Protein AF-A0A4Q2JK18-F1 (afdb_monomer)

Solvent-accessible surface area (backbone atoms only — not comparable to full-atom values): 4216 Å² total; per-residue (Å²): 135,90,85,86,82,88,63,82,97,61,85,73,52,74,67,54,49,61,71,68,51,90,66,82,87,70,58,67,71,74,52,44,61,62,51,49,53,56,52,52,43,32,73,74,53,40,68,63,39,51,42,55,48,33,36,70,77,71,69,44,67,81,94,122

Organism: NCBI:txid1817495

Nearest PDB structures (foldseek):
  5vlc-assembly3_E  TM=7.826E-01  e=1.249E-01  Medicago truncatula
  9cp7-assembly1_B  TM=8.554E-01  e=2.696E+00  Cupriavidus pinatubonensis JMP134
  2lom-assembly1_A  TM=1.815E-01  e=7.875E+00  Homo sapiens

Radius of gyration: 20.81 Å; Cα contacts (8 Å, |Δi|>4): 18; chains: 1; bounding box: 38×26×51 Å

Foldseek 3Di:
DDDDDDCPPHDDDPVRVVVPDDDDPPPPVVVVVVVVVLVVQCVVPPPVSVQVVCCVPVVDGDPD

pLDDT: mean 91.53, std 8.23, range [65.5, 98.75]

Sequence (64 aa):
MLRTIDLRGTRPTPSELLALVPRAATDVAAALEPARALIDDVRARGEAALLDQAERFDRVRPTS

Secondary structure (DSSP, 8-state):
-PPP---TT----HHHHHHHS------HHHHHHHHHHHHHHHHHHTHHHHHHHHHHHTS-----

Structure (mmCIF, N/CA/C/O backbone):
data_AF-A0A4Q2JK18-F1
#
_entry.id   AF-A0A4Q2JK18-F1
#
loop_
_atom_site.group_PDB
_atom_site.id
_atom_site.type_symbol
_atom_site.label_atom_id
_atom_site.label_alt_id
_atom_site.label_comp_id
_atom_site.label_asym_id
_atom_site.label_entity_id
_atom_site.label_seq_id
_atom_site.pdbx_PDB_ins_code
_atom_site.Cartn_x
_atom_site.Cartn_y
_atom_site.Cartn_z
_atom_site.occupancy
_atom_site.B_iso_or_equiv
_atom_site.auth_seq_id
_atom_site.auth_comp_id
_atom_site.auth_asym_id
_atom_site.auth_atom_id
_atom_site.pdbx_PDB_model_num
ATOM 1 N N . MET A 1 1 ? -19.522 12.407 6.471 1.00 80.25 1 MET A N 1
ATOM 2 C CA . MET A 1 1 ? -19.881 12.868 7.831 1.00 80.25 1 MET A CA 1
ATOM 3 C C . MET A 1 1 ? -18.957 12.171 8.819 1.00 80.25 1 MET A C 1
ATOM 5 O O . MET A 1 1 ? -18.807 10.961 8.714 1.00 80.25 1 MET A O 1
ATOM 9 N N . LEU A 1 2 ? -18.265 12.914 9.686 1.00 85.56 2 LEU A N 1
ATOM 10 C CA . LEU A 1 2 ? -17.329 12.339 10.664 1.00 85.56 2 LEU A CA 1
ATOM 11 C C . LEU A 1 2 ? -18.094 11.736 11.855 1.00 85.56 2 LEU A C 1
ATOM 13 O O . LEU A 1 2 ? -19.098 12.302 12.283 1.00 85.56 2 LEU A O 1
ATOM 17 N N . ARG A 1 3 ? -17.620 10.597 12.385 1.00 86.56 3 ARG A N 1
ATOM 18 C CA . ARG A 1 3 ? -18.181 9.929 13.574 1.00 86.56 3 ARG A CA 1
ATOM 19 C C . ARG A 1 3 ? -17.330 10.251 14.800 1.00 86.56 3 ARG A C 1
ATOM 21 O O . ARG A 1 3 ? -16.176 9.838 14.861 1.00 86.56 3 ARG A O 1
ATOM 28 N N . THR A 1 4 ? -17.910 10.937 15.779 1.00 91.38 4 THR A N 1
ATOM 29 C CA . THR A 1 4 ? -17.263 11.204 17.071 1.00 91.38 4 THR A CA 1
ATOM 30 C C . THR A 1 4 ? -17.512 10.043 18.030 1.00 91.38 4 THR A C 1
ATOM 32 O O . THR A 1 4 ? -18.649 9.604 18.181 1.00 91.38 4 THR A O 1
ATOM 35 N N . ILE A 1 5 ? -16.456 9.552 18.678 1.00 91.62 5 ILE A N 1
ATOM 36 C CA . ILE A 1 5 ? -16.529 8.544 19.743 1.00 91.62 5 ILE A CA 1
ATOM 37 C C . ILE A 1 5 ? -16.132 9.244 21.043 1.00 91.62 5 ILE A C 1
ATOM 39 O O . ILE A 1 5 ? -15.002 9.713 21.160 1.00 91.62 5 ILE A O 1
ATOM 43 N N . ASP A 1 6 ? -17.061 9.349 21.993 1.00 92.06 6 ASP A N 1
ATOM 44 C CA . ASP A 1 6 ? -16.808 9.957 23.302 1.00 92.06 6 ASP A CA 1
ATOM 45 C C . ASP A 1 6 ? -16.419 8.881 24.322 1.00 92.06 6 ASP A C 1
ATOM 47 O O . ASP A 1 6 ? -17.186 7.956 24.578 1.00 92.06 6 ASP A O 1
ATOM 51 N N . LEU A 1 7 ? -15.219 8.999 24.890 1.00 93.31 7 LEU A N 1
ATOM 52 C CA . LEU A 1 7 ? -14.676 8.060 25.877 1.00 93.31 7 LEU A CA 1
ATOM 53 C C . LEU A 1 7 ? -14.694 8.626 27.307 1.00 93.31 7 LEU A C 1
ATOM 55 O O . LEU A 1 7 ? -14.220 7.970 28.239 1.00 93.31 7 LEU A O 1
ATOM 59 N N . ARG A 1 8 ? -15.206 9.845 27.520 1.00 93.69 8 ARG A N 1
ATOM 60 C CA . ARG A 1 8 ? -15.206 10.485 28.844 1.00 93.69 8 ARG A CA 1
ATOM 61 C C . ARG A 1 8 ? -16.042 9.675 29.836 1.00 93.69 8 ARG A C 1
ATOM 63 O O . ARG A 1 8 ? -17.143 9.240 29.528 1.00 93.69 8 ARG A O 1
ATOM 70 N N . GLY A 1 9 ? -15.507 9.472 31.041 1.00 95.31 9 GLY A N 1
ATOM 71 C CA . GLY A 1 9 ? -16.164 8.680 32.090 1.00 95.31 9 GLY A CA 1
ATOM 72 C C . GLY A 1 9 ? -16.116 7.161 31.879 1.00 95.31 9 GLY A C 1
ATOM 73 O O . GLY A 1 9 ? -16.634 6.426 32.715 1.00 95.31 9 GLY A O 1
ATOM 74 N N . THR A 1 10 ? -15.473 6.677 30.812 1.00 93.00 10 THR A N 1
ATOM 75 C CA . THR A 1 10 ? -15.318 5.241 30.532 1.00 93.00 10 THR A CA 1
ATOM 76 C C . THR A 1 10 ? -13.909 4.747 30.885 1.00 93.00 10 THR A C 1
ATOM 78 O O . THR A 1 10 ? -12.960 5.531 30.956 1.00 93.00 10 THR A O 1
ATOM 81 N N . ARG A 1 11 ? -13.760 3.437 31.123 1.00 94.00 11 ARG A N 1
ATOM 82 C CA . ARG A 1 11 ? -12.459 2.753 31.264 1.00 94.00 11 ARG A CA 1
ATOM 83 C C . ARG A 1 11 ? -12.453 1.451 30.456 1.00 94.00 11 ARG A C 1
ATOM 85 O O . ARG A 1 11 ? -12.469 0.376 31.051 1.00 94.00 11 ARG A O 1
ATOM 92 N N . PRO A 1 12 ? -12.491 1.542 29.119 1.00 93.81 12 PRO A N 1
ATOM 93 C CA . PRO A 1 12 ? -12.449 0.367 28.270 1.00 93.81 12 PRO A CA 1
ATOM 94 C C . PRO A 1 12 ? -11.111 -0.357 28.423 1.00 93.81 12 PRO A C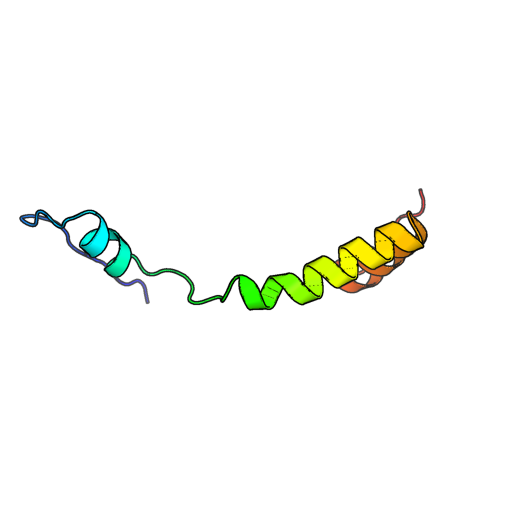 1
ATOM 96 O O . PRO A 1 12 ? -10.041 0.248 28.532 1.00 93.81 12 PRO A O 1
ATOM 99 N N . THR A 1 13 ? -11.186 -1.675 28.406 1.00 95.69 13 THR A N 1
ATOM 100 C CA . THR A 1 13 ? -10.055 -2.578 28.230 1.00 95.69 13 THR A CA 1
ATOM 101 C C . THR A 1 13 ? -9.387 -2.345 26.864 1.00 95.69 13 THR A C 1
ATOM 103 O O . THR A 1 13 ? -9.989 -1.766 25.951 1.00 95.69 13 THR A O 1
ATOM 106 N N . PRO A 1 14 ? -8.145 -2.823 26.664 1.00 93.44 14 PRO A N 1
ATOM 107 C CA . PRO A 1 14 ? -7.482 -2.726 25.365 1.00 93.44 14 PRO A CA 1
ATOM 108 C C . PRO A 1 14 ? -8.294 -3.321 24.201 1.00 93.44 14 PRO A C 1
ATOM 110 O O . PRO A 1 14 ? -8.303 -2.754 23.111 1.00 93.44 14 PRO A O 1
ATOM 113 N N . SER A 1 15 ? -9.010 -4.428 24.420 1.00 93.38 15 SER A N 1
ATOM 114 C CA . SER A 1 15 ? -9.862 -5.057 23.400 1.00 93.38 15 SER A CA 1
ATOM 115 C C . SER A 1 15 ? -11.093 -4.214 23.061 1.00 93.38 15 SER A C 1
ATOM 117 O O . SER A 1 15 ? -11.439 -4.085 21.888 1.00 93.38 15 SER A O 1
ATOM 119 N N . GLU A 1 16 ? -11.725 -3.589 24.055 1.00 93.12 16 GLU A N 1
ATOM 120 C CA . GLU A 1 16 ? -12.863 -2.686 23.844 1.00 93.12 16 GLU A CA 1
ATOM 121 C C . GLU A 1 16 ? -12.447 -1.433 23.065 1.00 93.12 16 GLU A C 1
ATOM 123 O O . GLU A 1 16 ? -13.143 -1.021 22.140 1.00 93.12 16 GLU A O 1
ATOM 128 N N . LEU A 1 17 ? -11.270 -0.868 23.355 1.00 91.88 17 LEU A N 1
ATOM 129 C CA . LEU A 1 17 ? -10.708 0.231 22.562 1.00 91.88 17 LEU A CA 1
ATOM 130 C C . LEU A 1 17 ? -10.468 -0.173 21.104 1.00 91.88 17 LEU A C 1
ATOM 132 O O . LEU A 1 17 ? -10.820 0.578 20.194 1.00 91.88 17 LEU A O 1
ATOM 136 N N . LEU A 1 18 ? -9.897 -1.358 20.869 1.00 88.69 18 LEU A N 1
ATOM 137 C CA . LEU A 1 18 ? -9.643 -1.863 19.517 1.00 88.69 18 LEU A CA 1
ATOM 138 C C . LEU A 1 18 ? -10.933 -2.043 18.708 1.00 88.69 18 LEU A C 1
ATOM 140 O O . LEU A 1 18 ? -10.935 -1.749 17.516 1.00 88.69 18 LEU A O 1
ATOM 144 N N . ALA A 1 19 ? -12.018 -2.477 19.351 1.00 88.44 19 ALA A N 1
ATOM 145 C CA . ALA A 1 19 ? -13.321 -2.633 18.710 1.00 88.44 19 ALA A CA 1
ATOM 146 C C . ALA A 1 19 ? -14.019 -1.288 18.420 1.00 88.44 19 ALA A C 1
ATOM 148 O O . ALA A 1 19 ? -14.743 -1.165 17.433 1.00 88.44 19 ALA A O 1
ATOM 149 N N . LEU A 1 20 ? -13.810 -0.271 19.265 1.00 90.44 20 LEU A N 1
ATOM 150 C CA . LEU A 1 20 ? -14.421 1.054 19.107 1.00 90.44 20 LEU A CA 1
ATOM 151 C C . LEU A 1 20 ? -13.803 1.856 17.957 1.00 90.44 20 LEU A C 1
ATOM 153 O O . LEU A 1 20 ? -14.511 2.583 17.248 1.00 90.44 20 LEU A O 1
ATOM 157 N N . VAL A 1 21 ? -12.487 1.744 17.771 1.00 86.88 21 VAL A N 1
ATOM 158 C CA . VAL A 1 21 ? -11.755 2.505 16.755 1.00 86.88 21 VAL A CA 1
ATOM 159 C C . VAL A 1 21 ? -12.136 2.003 15.354 1.00 86.88 21 VAL A C 1
ATOM 161 O O . VAL A 1 21 ? -11.864 0.848 15.029 1.00 86.88 21 VAL A O 1
ATOM 164 N N . PRO A 1 22 ? -12.714 2.855 14.481 1.00 83.62 22 PRO A N 1
ATOM 165 C CA . PRO A 1 22 ? -12.992 2.472 13.106 1.00 83.62 22 PRO A CA 1
ATOM 166 C C . PRO A 1 22 ? -11.674 2.157 12.393 1.00 83.62 22 PRO A C 1
ATOM 168 O O . PRO A 1 22 ? -10.841 3.039 12.179 1.00 83.62 22 PRO A O 1
ATOM 171 N N . ARG A 1 23 ? -11.482 0.893 12.022 1.00 80.06 23 ARG A N 1
ATOM 172 C CA . ARG A 1 23 ? -10.412 0.465 11.123 1.00 80.06 23 ARG A CA 1
ATOM 173 C C . ARG A 1 23 ? -10.995 0.285 9.733 1.00 80.06 23 ARG A C 1
ATOM 175 O O . ARG A 1 23 ? -12.140 -0.141 9.588 1.00 80.06 23 ARG A O 1
ATOM 182 N N . ALA A 1 24 ? -10.210 0.613 8.712 1.00 75.69 24 ALA A N 1
ATOM 183 C CA . ALA A 1 24 ? -10.548 0.191 7.366 1.00 75.69 24 ALA A CA 1
ATOM 184 C C . ALA A 1 24 ? -10.633 -1.341 7.379 1.00 75.69 24 ALA A C 1
ATOM 186 O O . ALA A 1 24 ? -9.673 -2.001 7.769 1.00 75.69 24 ALA A O 1
ATOM 187 N N . ALA A 1 25 ? -11.780 -1.895 6.986 1.00 68.75 25 ALA A N 1
ATOM 188 C CA . ALA A 1 25 ? -11.994 -3.340 6.879 1.00 68.75 25 ALA A CA 1
ATOM 189 C C . ALA A 1 25 ? -11.274 -3.935 5.654 1.00 68.75 25 ALA A C 1
ATOM 191 O O . ALA A 1 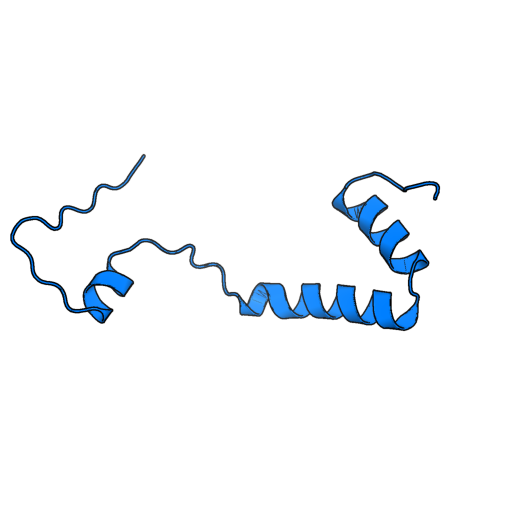25 ? -11.736 -4.905 5.060 1.00 68.75 25 ALA A O 1
ATOM 192 N N . THR A 1 26 ? -10.177 -3.310 5.224 1.00 68.06 26 THR A N 1
ATOM 193 C CA . THR A 1 26 ? -9.370 -3.791 4.116 1.00 68.06 26 THR A CA 1
ATOM 194 C C . THR A 1 26 ? -8.619 -5.012 4.611 1.00 68.06 26 THR A C 1
ATOM 196 O O . THR A 1 26 ? -7.758 -4.910 5.487 1.00 68.06 26 THR A O 1
ATOM 199 N N . ASP A 1 27 ? -8.984 -6.169 4.077 1.00 74.88 27 ASP A N 1
ATOM 200 C CA . ASP A 1 27 ? -8.300 -7.412 4.375 1.00 74.88 27 ASP A CA 1
ATOM 201 C C . ASP A 1 27 ? -6.862 -7.324 3.855 1.00 74.88 27 ASP A C 1
ATOM 203 O O . ASP A 1 27 ? -6.627 -7.226 2.649 1.00 74.88 27 ASP A O 1
ATOM 207 N N . VAL A 1 28 ? -5.892 -7.345 4.769 1.00 74.69 28 VAL A N 1
ATOM 208 C CA . VAL A 1 28 ? -4.467 -7.383 4.420 1.00 74.69 28 VAL A CA 1
ATOM 209 C C . VAL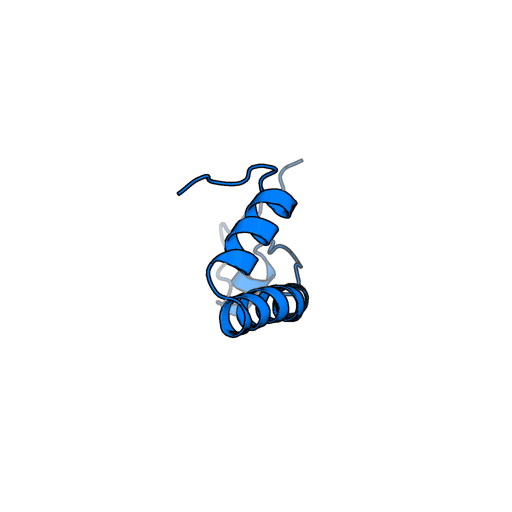 A 1 28 ? -4.182 -8.574 3.501 1.00 74.69 28 VAL A C 1
ATOM 211 O O . VAL A 1 28 ? -3.356 -8.451 2.597 1.00 74.69 28 VAL A O 1
ATOM 214 N N . ALA A 1 29 ? -4.911 -9.687 3.652 1.00 78.88 29 ALA A N 1
ATOM 215 C CA . ALA A 1 29 ? -4.769 -10.855 2.794 1.00 78.88 29 ALA A CA 1
ATOM 216 C C . ALA A 1 29 ? -5.107 -10.560 1.325 1.00 78.88 29 ALA A C 1
ATOM 218 O O . ALA A 1 29 ? -4.463 -11.113 0.435 1.00 78.88 29 ALA A O 1
ATOM 219 N N . ALA A 1 30 ? -6.026 -9.629 1.046 1.00 85.06 30 ALA A N 1
ATOM 220 C CA . ALA A 1 30 ? -6.357 -9.241 -0.325 1.00 85.06 30 ALA A CA 1
ATOM 221 C C . ALA A 1 30 ? -5.186 -8.545 -1.045 1.00 85.06 30 ALA A C 1
ATOM 223 O O . ALA A 1 30 ? -5.093 -8.602 -2.270 1.00 85.06 30 ALA A O 1
ATOM 224 N N . ALA A 1 31 ? -4.277 -7.907 -0.300 1.00 89.19 31 ALA A N 1
ATOM 225 C CA . ALA A 1 31 ? -3.093 -7.256 -0.858 1.00 89.19 31 ALA A CA 1
ATOM 226 C C . ALA A 1 31 ? -1.889 -8.203 -1.009 1.00 89.19 31 ALA A C 1
ATOM 228 O O . ALA A 1 31 ? -0.968 -7.888 -1.764 1.00 89.19 31 ALA A O 1
ATOM 229 N N . LEU A 1 32 ? -1.887 -9.357 -0.328 1.00 93.19 32 LEU A N 1
ATOM 230 C CA . LEU A 1 32 ? -0.741 -10.272 -0.320 1.00 93.19 32 LEU A CA 1
ATOM 231 C C . LEU A 1 32 ? -0.477 -10.898 -1.691 1.00 93.19 32 LEU A C 1
ATOM 233 O O . LEU A 1 32 ? 0.668 -10.890 -2.139 1.00 93.19 32 LEU A O 1
ATOM 237 N N . GLU A 1 33 ? -1.508 -11.410 -2.372 1.00 93.69 33 GLU A N 1
ATOM 238 C CA . GLU A 1 33 ? -1.320 -12.049 -3.684 1.00 93.69 33 GLU A CA 1
ATOM 239 C C . GLU A 1 33 ? -0.810 -11.072 -4.755 1.00 93.69 33 GLU A C 1
ATOM 241 O O . GLU A 1 33 ? 0.205 -11.375 -5.387 1.00 93.69 33 GLU A O 1
ATOM 246 N N . PRO A 1 34 ? -1.410 -9.876 -4.943 1.00 94.75 34 PRO A N 1
ATOM 247 C CA . PRO A 1 34 ? -0.875 -8.899 -5.887 1.00 94.75 34 PRO A CA 1
ATOM 248 C C . PRO A 1 34 ? 0.557 -8.474 -5.554 1.00 94.75 34 PRO A C 1
ATOM 250 O O . PRO A 1 34 ? 1.390 -8.394 -6.453 1.00 94.75 34 PRO A O 1
ATOM 253 N N . ALA A 1 35 ? 0.866 -8.233 -4.274 1.00 96.19 35 ALA A N 1
ATOM 254 C CA . ALA A 1 35 ? 2.210 -7.842 -3.859 1.00 96.19 35 ALA A CA 1
ATOM 255 C C . ALA A 1 35 ? 3.235 -8.943 -4.157 1.00 96.19 35 ALA A C 1
ATOM 257 O O . ALA A 1 35 ? 4.310 -8.661 -4.684 1.00 96.19 35 ALA A O 1
ATOM 258 N N . ARG A 1 36 ? 2.889 -10.203 -3.876 1.00 97.44 36 ARG A N 1
ATOM 259 C CA . ARG A 1 36 ? 3.751 -11.348 -4.168 1.00 97.44 36 ARG A CA 1
ATOM 260 C C . ARG A 1 36 ? 4.018 -11.492 -5.662 1.00 97.44 36 ARG A C 1
ATOM 262 O O . ARG A 1 36 ? 5.175 -11.637 -6.038 1.00 97.44 36 ARG A O 1
ATOM 269 N N . ALA A 1 37 ? 2.995 -11.340 -6.501 1.00 97.69 37 ALA A N 1
ATOM 270 C CA . ALA A 1 37 ? 3.167 -11.366 -7.951 1.00 97.69 37 ALA A CA 1
ATOM 271 C C . ALA A 1 37 ? 4.137 -10.276 -8.447 1.00 97.69 37 ALA A C 1
ATOM 273 O O . ALA A 1 37 ? 5.000 -10.560 -9.273 1.00 97.69 37 ALA A O 1
ATOM 274 N N . LEU A 1 38 ? 4.044 -9.048 -7.917 1.00 98.31 38 LEU A N 1
ATOM 275 C CA . LEU A 1 38 ? 4.967 -7.960 -8.270 1.00 98.31 38 LEU A CA 1
ATOM 276 C C . LEU A 1 38 ? 6.409 -8.260 -7.837 1.00 98.31 38 LEU A C 1
ATOM 278 O O . LEU A 1 38 ? 7.345 -7.999 -8.592 1.00 98.31 38 LEU A O 1
ATOM 282 N N . ILE A 1 39 ? 6.590 -8.822 -6.638 1.00 98.56 39 ILE A N 1
ATOM 283 C CA . ILE A 1 39 ? 7.907 -9.179 -6.091 1.00 98.56 39 ILE A CA 1
ATOM 284 C C . ILE A 1 39 ? 8.544 -10.323 -6.886 1.00 98.56 39 ILE A C 1
ATOM 286 O O . ILE A 1 39 ? 9.731 -10.256 -7.209 1.00 98.56 39 ILE A O 1
ATOM 290 N N . ASP A 1 40 ? 7.779 -11.367 -7.201 1.00 98.75 40 ASP A N 1
ATOM 291 C CA . ASP A 1 40 ? 8.270 -12.531 -7.943 1.00 98.75 40 ASP A CA 1
ATOM 292 C C . ASP A 1 40 ? 8.668 -12.154 -9.375 1.00 98.75 40 ASP A C 1
ATOM 294 O O . ASP A 1 40 ? 9.686 -12.621 -9.887 1.00 98.75 40 ASP A O 1
ATOM 298 N N . ASP A 1 41 ? 7.925 -11.240 -9.994 1.00 98.62 41 ASP A N 1
ATOM 299 C CA . ASP A 1 41 ? 8.228 -10.713 -11.320 1.00 98.62 41 ASP A CA 1
ATOM 300 C C . ASP A 1 41 ? 9.548 -9.920 -11.347 1.00 98.62 41 ASP A C 1
ATOM 302 O O . ASP A 1 41 ? 10.406 -10.140 -12.206 1.00 98.62 41 ASP A O 1
ATOM 306 N N . VAL A 1 42 ? 9.780 -9.073 -10.337 1.00 98.62 42 VAL A N 1
ATOM 307 C CA . VAL A 1 42 ? 11.066 -8.373 -10.161 1.00 98.62 42 VAL A CA 1
ATOM 308 C C . VAL A 1 42 ? 12.192 -9.356 -9.853 1.00 98.62 42 VAL A C 1
ATOM 310 O O . VAL A 1 42 ? 13.293 -9.210 -10.379 1.00 98.62 42 VAL A O 1
ATOM 313 N N . ARG A 1 43 ? 11.941 -10.402 -9.058 1.00 98.56 43 ARG A N 1
ATOM 314 C CA . ARG A 1 43 ? 12.935 -11.455 -8.800 1.00 98.56 43 ARG A CA 1
ATOM 315 C C . ARG A 1 43 ? 13.346 -12.180 -10.084 1.00 98.56 43 ARG A C 1
ATOM 317 O O . ARG A 1 43 ? 14.510 -12.548 -10.209 1.00 98.56 43 ARG A O 1
ATOM 324 N N . ALA A 1 44 ? 12.413 -12.391 -11.010 1.00 98.62 44 ALA A N 1
ATOM 325 C CA . ALA A 1 44 ? 12.664 -13.095 -12.262 1.00 98.62 44 ALA A CA 1
ATOM 326 C C . ALA A 1 44 ? 13.312 -12.213 -13.343 1.00 98.62 44 ALA A C 1
ATOM 328 O O . ALA A 1 44 ? 14.178 -12.694 -14.073 1.00 98.62 44 ALA A O 1
ATOM 329 N N . ARG A 1 45 ? 12.895 -10.944 -13.473 1.00 98.25 45 ARG A N 1
ATOM 330 C CA . ARG A 1 45 ? 13.264 -10.071 -14.609 1.00 98.25 45 ARG A CA 1
ATOM 331 C C . ARG A 1 45 ? 14.040 -8.808 -14.230 1.00 98.25 45 ARG A C 1
ATOM 333 O O . ARG A 1 45 ? 14.509 -8.099 -15.118 1.00 98.25 45 ARG A O 1
ATOM 340 N N . GLY A 1 46 ? 14.179 -8.512 -12.940 1.00 97.62 46 GLY A N 1
ATOM 341 C CA . GLY A 1 46 ? 14.910 -7.351 -12.437 1.00 97.62 46 GLY A CA 1
ATOM 342 C C . GLY A 1 46 ? 14.322 -6.021 -12.912 1.00 97.62 46 GLY A C 1
ATOM 343 O O . GLY A 1 46 ? 13.117 -5.787 -12.821 1.00 97.62 46 GLY A O 1
ATOM 344 N N . GLU A 1 47 ? 15.191 -5.149 -13.425 1.00 97.25 47 GLU A N 1
ATOM 345 C CA . GLU A 1 47 ? 14.867 -3.783 -13.855 1.00 97.25 47 GLU A CA 1
ATOM 346 C C . GLU A 1 47 ? 13.722 -3.719 -14.875 1.00 97.25 47 GLU A C 1
ATOM 348 O O . GLU A 1 47 ? 12.852 -2.857 -14.769 1.00 97.25 47 GLU A O 1
ATOM 353 N N . ALA A 1 48 ? 13.660 -4.667 -15.815 1.00 97.25 48 ALA A N 1
ATOM 354 C CA . ALA A 1 48 ? 12.602 -4.690 -16.822 1.00 97.25 48 ALA A CA 1
ATOM 355 C C . ALA A 1 48 ? 11.201 -4.757 -16.187 1.00 97.25 48 ALA A C 1
ATOM 357 O O . ALA A 1 48 ? 10.296 -4.050 -16.625 1.00 97.25 48 ALA A O 1
ATOM 358 N N . ALA A 1 49 ? 11.032 -5.543 -15.115 1.00 98.25 49 ALA A N 1
ATOM 359 C CA . ALA A 1 49 ? 9.766 -5.605 -14.387 1.00 98.25 49 ALA A CA 1
ATOM 360 C C . ALA A 1 49 ? 9.438 -4.284 -13.685 1.00 98.25 49 ALA A C 1
ATOM 362 O O . ALA A 1 49 ? 8.283 -3.870 -1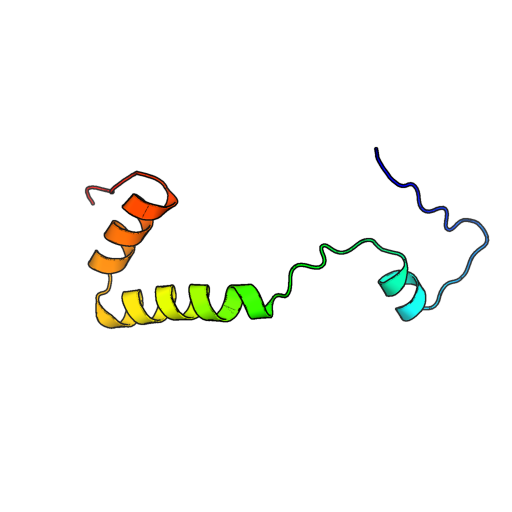3.688 1.00 98.25 49 ALA A O 1
ATOM 363 N N . LEU A 1 50 ? 10.436 -3.598 -13.123 1.00 97.31 50 LEU A N 1
ATOM 364 C CA . LEU A 1 50 ? 10.229 -2.304 -12.470 1.00 97.31 50 LEU A CA 1
ATOM 365 C C . LEU A 1 50 ? 9.773 -1.231 -13.465 1.00 97.31 50 LEU A C 1
ATOM 367 O O . LEU A 1 50 ? 8.836 -0.492 -13.170 1.00 97.31 50 LEU A O 1
ATOM 371 N N . LEU A 1 51 ? 10.379 -1.178 -14.655 1.00 97.75 51 LEU A N 1
ATOM 372 C CA . LEU A 1 51 ? 9.979 -0.240 -15.708 1.00 97.75 51 LEU A CA 1
ATOM 373 C C . LEU A 1 51 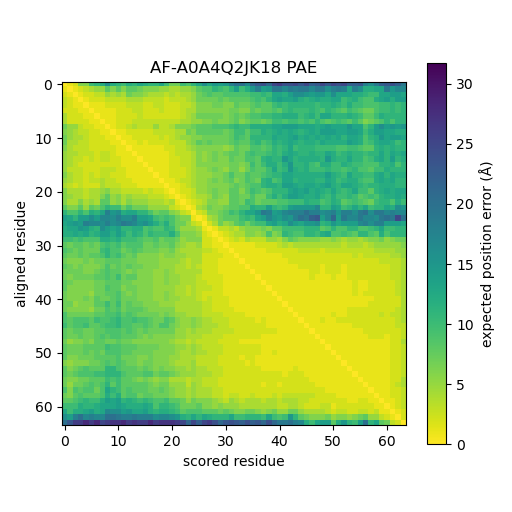? 8.538 -0.491 -16.178 1.00 97.75 51 LEU A C 1
ATOM 375 O O . LEU A 1 51 ? 7.765 0.458 -16.310 1.00 97.75 51 LEU A O 1
ATOM 379 N N . ASP A 1 52 ? 8.161 -1.757 -16.381 1.00 97.44 52 ASP A N 1
ATOM 380 C CA . ASP A 1 52 ? 6.798 -2.127 -16.782 1.00 97.44 52 ASP A CA 1
ATOM 381 C C . ASP A 1 52 ? 5.771 -1.804 -15.674 1.00 97.44 52 ASP A C 1
ATOM 383 O O . ASP A 1 52 ? 4.651 -1.362 -15.948 1.00 97.44 52 ASP A O 1
ATOM 387 N N . GLN A 1 53 ? 6.142 -2.001 -14.403 1.00 97.50 53 GLN A N 1
ATOM 388 C CA . GLN A 1 53 ? 5.298 -1.668 -13.252 1.00 97.50 53 GLN A CA 1
ATOM 389 C C . GLN A 1 53 ? 5.095 -0.152 -13.115 1.00 97.50 53 GLN A C 1
ATOM 391 O O . GLN A 1 53 ? 3.956 0.281 -12.932 1.00 97.50 53 GLN A O 1
ATOM 396 N N . ALA A 1 54 ? 6.152 0.652 -13.266 1.00 97.50 54 ALA A N 1
ATOM 397 C CA . ALA A 1 54 ? 6.070 2.114 -13.241 1.00 97.50 54 ALA A CA 1
ATOM 398 C C . ALA A 1 54 ? 5.170 2.651 -14.369 1.00 97.50 54 ALA A C 1
ATOM 400 O O . ALA A 1 54 ? 4.282 3.474 -14.134 1.00 97.50 54 ALA A O 1
ATOM 401 N N . GLU A 1 55 ? 5.305 2.114 -15.586 1.00 97.94 55 GLU A N 1
ATOM 402 C CA . GLU A 1 55 ? 4.456 2.506 -16.714 1.00 97.94 55 GLU A CA 1
ATOM 403 C C . GLU A 1 55 ? 2.977 2.180 -16.445 1.00 97.94 55 GLU A C 1
ATOM 405 O O . GLU A 1 55 ? 2.081 2.972 -16.747 1.00 97.94 55 GLU A O 1
ATOM 410 N N . ARG A 1 56 ? 2.699 1.038 -15.810 1.00 97.62 56 ARG A N 1
ATOM 411 C CA . ARG A 1 56 ? 1.334 0.610 -15.486 1.00 97.62 56 ARG A CA 1
ATOM 412 C C . ARG A 1 56 ? 0.690 1.433 -14.367 1.00 97.62 56 ARG A C 1
ATOM 414 O O . ARG A 1 56 ? -0.469 1.839 -14.508 1.00 97.62 56 ARG A O 1
ATOM 421 N N . PHE A 1 57 ? 1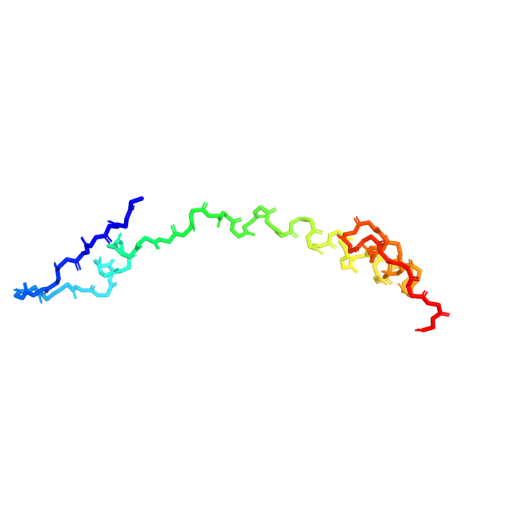.382 1.594 -13.242 1.00 97.44 57 PHE A N 1
ATOM 422 C CA . PHE A 1 57 ? 0.809 2.167 -12.020 1.00 97.44 57 PHE A CA 1
ATOM 423 C C . PHE A 1 57 ? 0.960 3.684 -11.963 1.00 97.44 57 PHE A C 1
ATOM 425 O O . PHE A 1 57 ? -0.012 4.374 -11.658 1.00 97.44 57 PHE A O 1
ATOM 432 N N . ASP A 1 58 ? 2.130 4.187 -12.351 1.00 97.38 58 ASP A N 1
ATOM 433 C CA . ASP A 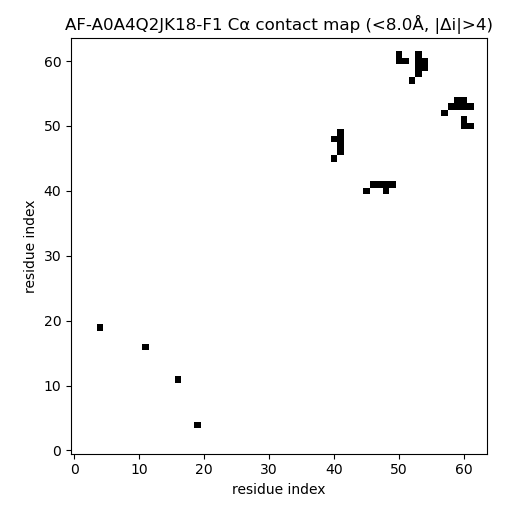1 58 ? 2.483 5.605 -12.256 1.00 97.38 58 ASP A CA 1
ATOM 434 C C . ASP A 1 58 ? 2.332 6.333 -13.597 1.00 97.38 58 ASP A C 1
ATOM 436 O O . ASP A 1 58 ? 2.397 7.560 -13.654 1.00 97.38 58 ASP A O 1
ATOM 440 N N . ARG A 1 59 ? 2.078 5.588 -14.684 1.00 97.81 59 ARG A N 1
ATOM 441 C CA . ARG A 1 59 ? 1.926 6.109 -16.056 1.00 97.81 59 ARG A CA 1
ATOM 442 C C . ARG A 1 59 ? 3.183 6.793 -16.595 1.00 97.81 59 ARG A C 1
ATOM 444 O O . ARG A 1 59 ? 3.090 7.625 -17.495 1.00 97.81 59 ARG A O 1
ATOM 451 N N . VAL A 1 60 ? 4.352 6.420 -16.073 1.00 97.06 60 VAL A N 1
ATOM 452 C CA . VAL A 1 60 ? 5.663 6.947 -16.475 1.00 97.06 60 VAL A CA 1
ATOM 453 C C . VAL A 1 60 ? 6.658 5.799 -16.608 1.00 97.06 60 VAL A C 1
ATOM 455 O O . VAL A 1 60 ? 6.648 4.878 -15.800 1.00 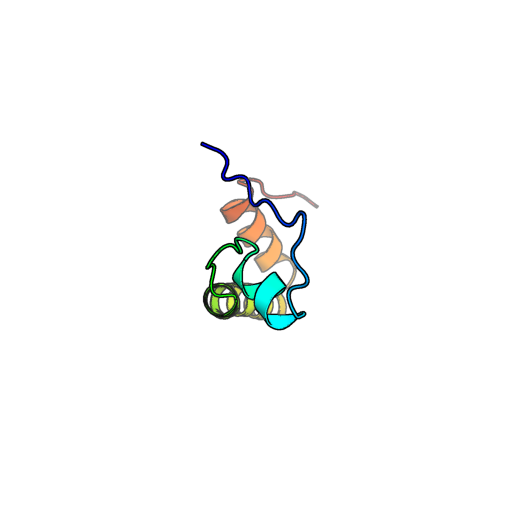97.06 60 VAL A O 1
ATOM 458 N N . ARG A 1 61 ? 7.555 5.881 -1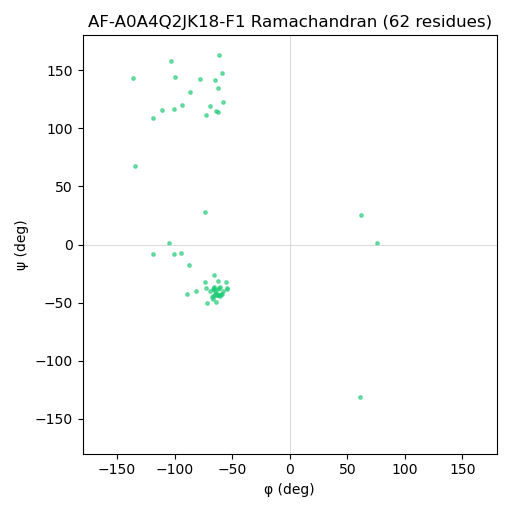7.597 1.00 96.38 61 ARG A N 1
ATOM 459 C CA . ARG A 1 61 ? 8.669 4.943 -17.770 1.00 96.38 61 ARG A CA 1
ATOM 460 C C . ARG A 1 61 ? 10.009 5.685 -17.677 1.00 96.38 61 ARG A C 1
ATOM 462 O O . ARG A 1 61 ? 10.315 6.458 -18.586 1.00 96.38 61 ARG A O 1
ATOM 469 N N . PRO A 1 62 ? 10.788 5.497 -16.595 1.00 91.25 62 PRO A N 1
ATOM 470 C CA . PRO A 1 62 ? 12.110 6.104 -16.456 1.00 91.25 62 PRO A CA 1
ATOM 471 C C . PRO A 1 62 ? 13.058 5.686 -17.587 1.00 91.25 62 PRO A C 1
ATOM 473 O O . PRO A 1 62 ? 12.973 4.571 -18.098 1.00 91.25 62 PRO A O 1
ATOM 476 N N . THR A 1 63 ? 13.962 6.583 -17.977 1.00 88.81 63 THR A N 1
ATOM 477 C CA . THR A 1 63 ? 14.959 6.345 -19.038 1.00 88.81 63 THR A CA 1
ATOM 478 C C . THR A 1 63 ? 16.313 5.855 -18.518 1.00 88.81 63 THR A C 1
ATOM 480 O O . THR A 1 63 ? 17.182 5.546 -19.331 1.00 88.81 63 THR A O 1
ATOM 483 N N . SER A 1 64 ? 16.509 5.836 -17.195 1.00 65.50 64 SER A N 1
ATOM 484 C CA . SER A 1 64 ? 17.763 5.488 -16.509 1.00 65.50 64 SER A CA 1
ATOM 485 C C . SER A 1 64 ? 17.540 5.271 -15.020 1.00 65.50 64 SER A C 1
ATOM 487 O O . SER A 1 64 ? 16.783 6.104 -14.461 1.00 65.50 64 SER A O 1
#

Mean predicted aligned error: 6.41 Å